Protein AF-A0A6C0LUR2-F1 (afdb_monomer_lite)

pLDDT: mean 85.36, std 12.93, range [48.59, 98.31]

Sequence (122 aa):
MGPLLYMSELNTFMMSLFLTISLNDVIHKYAHMTDHDRPKLATFMQKIYIFQSYNEHHLHHIYPHEMNYCPVSPYLNIMLEYVNFWRFFERIIEKYLGIYPRVKLDKYVEDVNYLAGIKFVE

Organism: NCBI:txid1070528

Structure (mmCIF, N/CA/C/O backbone):
data_AF-A0A6C0LUR2-F1
#
_entry.id   AF-A0A6C0LUR2-F1
#
loop_
_atom_site.group_PDB
_atom_site.id
_atom_site.type_symbol
_atom_site.label_atom_id
_atom_site.label_alt_id
_atom_site.label_comp_id
_atom_site.label_asym_id
_atom_site.label_entity_id
_atom_site.label_seq_id
_atom_site.pdbx_PDB_ins_code
_atom_site.Cartn_x
_atom_site.Cartn_y
_atom_site.Cartn_z
_atom_site.occupancy
_atom_site.B_iso_or_equiv
_atom_site.auth_seq_id
_atom_site.auth_comp_id
_atom_site.auth_asym_id
_atom_site.auth_atom_id
_atom_site.pdbx_PDB_model_num
ATOM 1 N N . MET A 1 1 ? 15.965 21.139 -12.689 1.00 48.59 1 MET A N 1
ATOM 2 C CA . MET A 1 1 ? 15.988 20.306 -11.463 1.00 48.59 1 MET A CA 1
ATOM 3 C C . MET A 1 1 ? 17.158 20.607 -10.524 1.00 48.59 1 MET A C 1
ATOM 5 O O . MET A 1 1 ? 16.910 20.706 -9.334 1.00 48.59 1 MET A O 1
ATOM 9 N N . GLY A 1 2 ? 18.396 20.789 -11.008 1.00 51.09 2 GLY A N 1
ATOM 10 C CA . GLY A 1 2 ? 19.575 21.034 -10.147 1.00 51.09 2 GLY A CA 1
ATOM 11 C C . GLY A 1 2 ? 19.514 22.245 -9.188 1.00 51.09 2 GLY A C 1
ATOM 12 O O . GLY A 1 2 ? 19.894 22.082 -8.034 1.00 51.09 2 GLY A O 1
ATOM 13 N N . PRO A 1 3 ? 18.990 23.425 -9.585 1.00 54.31 3 PRO A N 1
ATOM 14 C CA . PRO A 1 3 ? 18.984 24.605 -8.704 1.00 54.31 3 PRO A CA 1
ATOM 15 C C . PRO A 1 3 ? 17.945 24.560 -7.570 1.00 54.31 3 PRO A C 1
ATOM 17 O O . PRO A 1 3 ? 18.121 25.225 -6.557 1.00 54.31 3 PRO A O 1
ATOM 20 N N . LEU A 1 4 ? 16.873 23.772 -7.719 1.00 50.09 4 LEU A N 1
ATOM 21 C CA . LEU A 1 4 ? 15.798 23.675 -6.720 1.00 50.09 4 LEU A CA 1
ATOM 22 C C . LEU A 1 4 ? 16.185 22.778 -5.537 1.00 50.09 4 LEU A C 1
ATOM 24 O O . LEU A 1 4 ? 15.843 23.087 -4.402 1.00 50.09 4 LEU A O 1
ATOM 28 N N . LEU A 1 5 ? 16.943 21.704 -5.782 1.00 53.66 5 LEU A N 1
ATOM 29 C CA . LEU A 1 5 ? 17.385 20.790 -4.723 1.00 53.66 5 LEU A CA 1
ATOM 30 C C . LEU A 1 5 ? 18.423 21.446 -3.797 1.00 53.66 5 LEU A C 1
ATOM 32 O O . LEU A 1 5 ? 18.363 21.249 -2.587 1.00 53.66 5 LEU A O 1
ATOM 36 N N . TYR A 1 6 ? 19.310 22.289 -4.339 1.00 54.59 6 TYR A N 1
ATOM 37 C CA . TYR A 1 6 ? 20.345 22.990 -3.566 1.00 54.59 6 TYR A CA 1
ATOM 38 C C . TYR A 1 6 ? 19.778 23.985 -2.535 1.00 54.59 6 TYR A C 1
ATOM 40 O O . TYR A 1 6 ? 20.410 24.230 -1.514 1.00 54.59 6 TYR A O 1
ATOM 48 N N . MET A 1 7 ? 18.576 24.527 -2.767 1.00 58.19 7 MET A N 1
ATOM 49 C CA . MET A 1 7 ? 17.924 25.494 -1.868 1.00 58.19 7 MET A CA 1
ATOM 50 C C . MET A 1 7 ? 16.876 24.879 -0.930 1.00 58.19 7 MET A C 1
ATOM 52 O O . MET A 1 7 ? 16.264 25.596 -0.149 1.00 58.19 7 MET A O 1
ATOM 56 N N . SER A 1 8 ? 16.631 23.571 -1.023 1.00 62.62 8 SER A N 1
ATOM 57 C CA . SER A 1 8 ? 15.438 22.946 -0.432 1.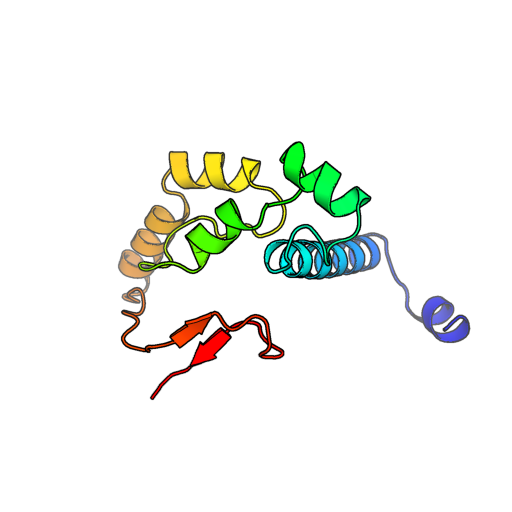00 62.62 8 SER A CA 1
ATOM 58 C C . SER A 1 8 ? 15.602 22.386 0.984 1.00 62.62 8 SER A C 1
ATOM 60 O O . SER A 1 8 ? 14.635 21.844 1.506 1.00 62.62 8 SER A O 1
ATOM 62 N N . GLU A 1 9 ? 16.793 22.470 1.595 1.00 70.31 9 GLU A N 1
ATOM 63 C CA . GLU A 1 9 ? 17.092 21.844 2.901 1.00 70.31 9 GLU A CA 1
ATOM 64 C C . GLU A 1 9 ? 16.543 20.402 3.021 1.00 70.31 9 GLU A C 1
ATOM 66 O O . GLU A 1 9 ? 16.083 19.984 4.084 1.00 70.31 9 GLU A O 1
ATOM 71 N N . LEU A 1 10 ? 16.548 19.636 1.916 1.00 75.94 10 LEU A N 1
ATOM 72 C CA . LEU A 1 10 ? 16.031 18.266 1.862 1.00 75.94 10 LEU A CA 1
ATOM 73 C C . LEU A 1 10 ? 16.843 17.370 2.798 1.00 75.94 10 LEU A C 1
ATOM 75 O O . LEU A 1 10 ? 17.866 16.792 2.432 1.00 75.94 10 LEU A O 1
ATOM 79 N N . ASN A 1 11 ? 16.380 17.278 4.037 1.00 83.00 11 ASN A N 1
ATOM 80 C CA . ASN A 1 11 ? 16.981 16.440 5.051 1.00 83.00 11 ASN A CA 1
ATOM 81 C C . ASN A 1 11 ? 16.660 14.960 4.786 1.00 83.00 11 ASN A C 1
ATOM 83 O O . ASN A 1 11 ? 15.784 14.605 3.991 1.00 83.00 11 ASN A O 1
ATOM 87 N N . THR A 1 12 ? 17.371 14.079 5.487 1.00 86.94 12 THR A N 1
ATOM 88 C CA . THR A 1 12 ? 17.243 12.625 5.332 1.00 86.94 12 THR A CA 1
ATOM 89 C C . THR A 1 12 ? 15.807 12.133 5.510 1.00 86.94 12 THR A C 1
ATOM 91 O O . THR A 1 12 ? 15.392 11.222 4.797 1.00 86.94 12 THR A O 1
ATOM 94 N N . PHE A 1 13 ? 15.039 12.741 6.420 1.00 88.25 13 PHE A N 1
ATOM 95 C CA . PHE A 1 13 ? 13.635 12.393 6.638 1.00 88.25 13 PHE A CA 1
ATOM 96 C C . PHE A 1 13 ? 12.766 12.749 5.426 1.00 88.25 13 PHE A C 1
ATOM 98 O O . PHE A 1 13 ? 11.985 11.924 4.963 1.00 88.25 13 PHE A O 1
ATOM 105 N N . MET A 1 14 ? 12.927 13.949 4.867 1.00 88.38 14 MET A N 1
ATOM 106 C CA . MET A 1 14 ? 12.160 14.385 3.698 1.00 88.38 14 MET A CA 1
ATOM 107 C C . MET A 1 14 ? 12.464 13.502 2.478 1.00 88.38 14 MET A C 1
ATOM 109 O O . MET A 1 14 ? 11.558 13.100 1.746 1.00 88.38 14 MET A O 1
ATOM 113 N N . MET A 1 15 ? 13.741 13.151 2.296 1.00 88.75 15 MET A N 1
ATOM 114 C CA . MET A 1 15 ? 14.184 12.260 1.225 1.00 88.75 15 MET A CA 1
ATOM 115 C C . MET A 1 15 ? 13.641 10.840 1.395 1.00 88.75 15 MET A C 1
ATOM 117 O O . MET A 1 15 ? 13.146 10.261 0.428 1.00 88.75 15 MET A O 1
ATOM 121 N N . SER A 1 16 ? 13.696 10.274 2.606 1.00 90.69 16 SER A N 1
ATOM 122 C CA . SER A 1 16 ? 13.170 8.928 2.854 1.00 90.69 16 SER A CA 1
ATOM 123 C C . SER A 1 16 ? 11.651 8.873 2.698 1.00 90.69 16 SER A C 1
ATOM 125 O O . SER A 1 16 ? 11.139 7.920 2.110 1.00 90.69 16 SER A O 1
ATOM 127 N N . LEU A 1 17 ? 10.935 9.911 3.138 1.00 90.69 17 LEU A N 1
ATOM 128 C CA . LEU A 1 17 ? 9.491 10.032 2.959 1.00 90.69 17 LEU A CA 1
ATOM 129 C C . LEU A 1 17 ? 9.120 10.071 1.473 1.00 90.69 17 LEU A C 1
ATOM 131 O O . LEU A 1 17 ? 8.296 9.273 1.029 1.00 90.69 17 LEU A O 1
ATOM 135 N N . PHE A 1 18 ? 9.763 10.947 0.693 1.00 91.56 18 PHE A N 1
ATOM 136 C CA . PHE A 1 18 ? 9.494 11.070 -0.740 1.00 91.56 18 PHE A CA 1
ATOM 137 C C . PHE A 1 18 ? 9.765 9.761 -1.488 1.00 91.56 18 PHE A C 1
ATOM 139 O O . PHE A 1 18 ? 8.948 9.330 -2.304 1.00 91.56 18 PHE A O 1
ATOM 146 N N . LEU A 1 19 ? 10.887 9.100 -1.184 1.00 91.12 19 LEU A N 1
ATOM 147 C CA . LEU A 1 19 ? 11.230 7.809 -1.776 1.00 91.12 19 LEU A CA 1
ATOM 148 C C . LEU A 1 19 ? 10.202 6.735 -1.416 1.00 91.12 19 LEU A C 1
ATOM 150 O O . LEU A 1 19 ? 9.779 5.993 -2.296 1.00 91.12 19 LEU A O 1
ATOM 154 N N . THR A 1 20 ? 9.772 6.673 -0.155 1.00 91.06 20 THR A N 1
ATOM 155 C CA . THR A 1 20 ? 8.821 5.655 0.313 1.00 91.06 20 THR A CA 1
ATOM 156 C C . THR A 1 20 ? 7.444 5.839 -0.322 1.00 91.06 20 THR A C 1
ATOM 158 O O . THR A 1 20 ? 6.868 4.865 -0.797 1.00 91.06 20 THR A O 1
ATOM 161 N N . ILE A 1 21 ? 6.938 7.075 -0.399 1.00 93.19 21 ILE A N 1
ATOM 162 C CA . ILE A 1 21 ? 5.662 7.381 -1.069 1.00 93.19 21 ILE A CA 1
ATOM 163 C C . ILE A 1 21 ? 5.756 7.066 -2.568 1.00 93.19 21 ILE A C 1
ATOM 165 O O . ILE A 1 21 ? 4.895 6.388 -3.117 1.00 93.19 21 ILE A O 1
ATOM 169 N N . SER A 1 22 ? 6.842 7.480 -3.225 1.00 93.62 22 SER A N 1
ATOM 170 C CA . SER A 1 22 ? 7.031 7.199 -4.655 1.00 93.62 22 SER A CA 1
ATOM 171 C C . SER A 1 22 ? 7.105 5.694 -4.936 1.00 93.62 22 SER A C 1
ATOM 173 O O . SER A 1 22 ? 6.547 5.210 -5.918 1.00 93.62 22 SER A O 1
ATOM 175 N N . LEU A 1 23 ? 7.782 4.934 -4.069 1.00 93.31 23 LEU A N 1
ATOM 176 C CA . LEU A 1 23 ? 7.848 3.474 -4.150 1.00 93.31 23 LEU A CA 1
ATOM 177 C C . LEU A 1 23 ? 6.473 2.836 -3.951 1.00 93.31 23 LEU A C 1
ATOM 179 O O . LEU A 1 23 ? 6.115 1.947 -4.720 1.00 93.31 23 LEU A O 1
ATOM 183 N N . ASN A 1 24 ? 5.707 3.303 -2.962 1.00 94.00 24 ASN A N 1
ATOM 184 C CA . ASN A 1 24 ? 4.340 2.857 -2.716 1.00 94.00 24 ASN A CA 1
ATOM 185 C C . ASN A 1 24 ? 3.484 2.959 -3.982 1.00 94.00 24 ASN A C 1
ATOM 187 O O . ASN A 1 24 ? 2.896 1.966 -4.402 1.00 94.00 24 ASN A O 1
ATOM 191 N N . ASP A 1 25 ? 3.486 4.124 -4.628 1.00 93.38 25 ASP A N 1
ATOM 192 C CA . ASP A 1 25 ? 2.646 4.382 -5.799 1.00 93.38 25 ASP A CA 1
ATOM 193 C C . ASP A 1 25 ? 3.045 3.512 -6.996 1.00 93.38 25 ASP A C 1
ATOM 195 O O . ASP A 1 25 ? 2.196 2.980 -7.715 1.00 93.38 25 ASP A O 1
ATOM 199 N N . VAL A 1 26 ? 4.351 3.319 -7.203 1.00 94.31 26 VAL A N 1
ATOM 200 C CA . VAL A 1 26 ? 4.867 2.475 -8.288 1.00 94.31 26 VAL A CA 1
ATOM 201 C C . VAL A 1 26 ? 4.511 1.004 -8.063 1.00 94.31 26 VAL A C 1
ATOM 203 O O . VAL A 1 26 ? 4.069 0.333 -8.997 1.00 94.31 26 VAL A O 1
ATOM 206 N N . ILE A 1 27 ? 4.675 0.498 -6.839 1.00 95.12 27 ILE A N 1
ATOM 207 C CA . ILE A 1 27 ? 4.358 -0.895 -6.500 1.00 95.12 27 ILE A CA 1
ATOM 208 C C . ILE A 1 27 ? 2.850 -1.135 -6.593 1.00 95.12 27 ILE A C 1
ATOM 210 O O . ILE A 1 27 ? 2.423 -2.113 -7.207 1.00 95.12 27 ILE A O 1
ATOM 214 N N . HIS A 1 28 ? 2.042 -0.208 -6.077 1.00 94.38 28 HIS A N 1
ATOM 215 C CA . HIS A 1 28 ? 0.585 -0.269 -6.162 1.00 94.38 28 HIS A CA 1
ATOM 216 C C . HIS A 1 28 ? 0.095 -0.270 -7.613 1.00 94.38 28 HIS A C 1
ATOM 218 O O . HIS A 1 28 ? -0.746 -1.089 -7.982 1.00 94.38 28 HIS A O 1
ATOM 224 N N . LYS A 1 29 ? 0.683 0.568 -8.479 1.00 93.75 29 LYS A N 1
ATOM 225 C CA . LYS A 1 29 ? 0.418 0.527 -9.923 1.00 93.75 29 LYS A CA 1
ATOM 226 C C . LYS A 1 29 ? 0.732 -0.849 -10.510 1.00 93.75 29 LYS A C 1
ATOM 228 O O . LYS A 1 29 ? -0.071 -1.391 -11.259 1.00 93.75 29 LYS A O 1
ATOM 233 N N . TYR A 1 30 ? 1.886 -1.426 -10.183 1.00 94.69 30 TYR A N 1
ATOM 234 C CA . TYR A 1 30 ? 2.279 -2.750 -10.671 1.00 94.69 30 TYR A CA 1
ATOM 235 C C . TYR A 1 30 ? 1.366 -3.879 -10.185 1.00 94.69 30 TYR A C 1
ATOM 237 O O . TYR A 1 30 ? 1.211 -4.874 -10.899 1.00 94.69 30 TYR A O 1
ATOM 245 N N . ALA A 1 31 ? 0.748 -3.730 -9.014 1.00 92.94 31 ALA A N 1
ATOM 246 C CA . ALA A 1 31 ? -0.253 -4.662 -8.513 1.00 92.94 31 ALA A CA 1
ATOM 247 C C . ALA A 1 31 ? -1.552 -4.632 -9.335 1.00 92.94 31 ALA A C 1
ATOM 249 O O . ALA A 1 31 ? -2.261 -5.622 -9.359 1.00 92.94 31 ALA A O 1
ATOM 250 N N . HIS A 1 32 ? -1.840 -3.561 -10.077 1.00 92.44 32 HIS A N 1
ATOM 251 C CA . HIS A 1 32 ? -2.991 -3.491 -10.991 1.00 92.44 32 HIS A CA 1
ATOM 252 C C . HIS A 1 32 ? -2.684 -3.934 -12.429 1.00 92.44 32 HIS A C 1
ATOM 254 O O . HIS A 1 32 ? -3.589 -4.068 -13.247 1.00 92.44 32 HIS A O 1
ATOM 260 N N . MET A 1 33 ? -1.410 -4.140 -12.769 1.00 90.62 33 MET A N 1
ATOM 261 C CA . MET A 1 33 ? -0.988 -4.473 -14.132 1.00 90.62 33 MET A CA 1
ATOM 262 C C . MET A 1 33 ? -0.945 -5.984 -14.372 1.00 90.62 33 MET A C 1
ATOM 264 O O . MET A 1 33 ? -0.608 -6.765 -13.479 1.00 90.62 33 MET A O 1
ATOM 268 N N . THR A 1 34 ? -1.193 -6.387 -15.619 1.00 88.31 34 THR A N 1
ATOM 269 C CA . THR A 1 34 ? -0.970 -7.768 -16.061 1.00 88.31 34 THR A CA 1
ATOM 270 C C . THR A 1 34 ? 0.529 -8.098 -16.090 1.00 88.31 34 THR A C 1
ATOM 272 O O . THR A 1 34 ? 1.383 -7.216 -16.226 1.00 88.31 34 THR A O 1
ATOM 275 N N . ASP A 1 35 ? 0.868 -9.386 -15.999 1.00 86.88 35 ASP A N 1
ATOM 276 C CA . ASP A 1 35 ? 2.257 -9.866 -16.041 1.00 86.88 35 ASP A CA 1
ATOM 277 C C . ASP A 1 35 ? 3.017 -9.444 -17.308 1.00 86.88 35 ASP A C 1
ATOM 279 O O . ASP A 1 35 ? 4.238 -9.280 -17.255 1.00 86.88 35 ASP A O 1
ATOM 283 N N . HIS A 1 36 ? 2.307 -9.279 -18.429 1.00 89.38 36 HIS A N 1
ATOM 284 C CA . HIS A 1 36 ? 2.883 -8.888 -19.715 1.00 89.38 36 HIS A CA 1
ATOM 285 C C . HIS A 1 36 ? 3.257 -7.399 -19.757 1.00 89.38 36 HIS A C 1
ATOM 287 O O . HIS A 1 36 ? 4.295 -7.041 -20.313 1.00 89.38 36 HIS A O 1
ATOM 293 N N . ASP A 1 37 ? 2.444 -6.541 -19.139 1.00 90.19 37 ASP A N 1
ATOM 294 C CA . ASP A 1 37 ? 2.622 -5.085 -19.194 1.00 90.19 37 ASP A CA 1
ATOM 295 C C . ASP A 1 37 ? 3.551 -4.565 -18.085 1.00 90.19 37 ASP A C 1
ATOM 297 O O . ASP A 1 37 ? 4.076 -3.449 -18.154 1.00 90.19 37 ASP A O 1
ATOM 301 N N . ARG A 1 38 ? 3.772 -5.368 -17.038 1.00 94.38 38 ARG A N 1
ATOM 302 C CA . ARG A 1 38 ? 4.614 -5.021 -15.890 1.00 94.38 38 ARG A CA 1
ATOM 303 C C . ARG A 1 38 ? 6.108 -5.282 -16.166 1.00 94.38 38 ARG A C 1
ATOM 305 O O . ARG A 1 38 ? 6.467 -6.316 -16.732 1.00 94.38 38 ARG A O 1
ATOM 312 N N . PRO A 1 39 ? 7.032 -4.414 -15.698 1.00 96.00 39 PRO A N 1
ATOM 313 C CA . PRO A 1 39 ? 8.469 -4.660 -15.821 1.00 96.00 39 PRO A CA 1
ATOM 314 C C . PRO A 1 39 ? 8.901 -6.009 -15.231 1.00 96.00 39 PRO A C 1
ATOM 316 O O . PRO A 1 39 ? 8.491 -6.377 -14.131 1.00 96.00 39 PRO A O 1
ATOM 319 N N . LYS A 1 40 ? 9.813 -6.717 -15.915 1.00 95.81 40 LYS A N 1
ATOM 320 C CA . LYS A 1 40 ? 10.270 -8.066 -15.517 1.00 95.81 40 LYS A CA 1
ATOM 321 C C . LYS A 1 40 ? 10.792 -8.137 -14.081 1.00 95.81 40 LYS A C 1
ATOM 323 O O . LYS A 1 40 ? 10.517 -9.111 -13.386 1.00 95.81 40 LYS A O 1
ATOM 328 N N . LEU A 1 41 ? 11.516 -7.106 -13.635 1.00 95.88 41 LEU A N 1
ATOM 329 C CA . LEU A 1 41 ? 12.009 -7.025 -12.260 1.00 95.88 41 LEU A CA 1
ATOM 330 C C . LEU A 1 41 ? 10.853 -6.942 -11.258 1.00 95.88 41 LEU A C 1
ATOM 332 O O . LEU A 1 41 ? 10.864 -7.660 -10.268 1.00 95.88 41 LEU A O 1
ATOM 336 N N . ALA A 1 42 ? 9.836 -6.124 -11.533 1.00 95.25 42 ALA A N 1
ATOM 337 C CA . ALA A 1 42 ? 8.660 -6.024 -10.676 1.00 95.25 42 ALA A CA 1
ATOM 338 C C . ALA A 1 42 ? 7.868 -7.341 -10.653 1.00 95.25 42 ALA A C 1
ATOM 340 O O . ALA A 1 42 ? 7.490 -7.802 -9.582 1.00 95.25 42 ALA A O 1
ATOM 341 N N . THR A 1 43 ? 7.706 -8.007 -11.802 1.00 95.62 43 THR A N 1
ATOM 342 C CA . THR A 1 43 ? 7.097 -9.347 -11.869 1.00 95.62 43 THR A CA 1
ATOM 343 C C . THR A 1 43 ? 7.888 -10.377 -11.062 1.00 95.62 43 THR A C 1
ATOM 345 O O . THR A 1 43 ? 7.294 -11.192 -10.364 1.00 95.62 43 THR A O 1
ATOM 348 N N . PHE A 1 44 ? 9.221 -10.341 -11.106 1.00 96.12 44 PHE A N 1
ATOM 349 C CA . PHE A 1 44 ? 10.050 -11.199 -10.260 1.00 96.12 44 PHE A CA 1
ATOM 350 C C . PHE A 1 44 ? 9.859 -10.891 -8.768 1.00 96.12 44 PHE A C 1
ATOM 352 O O . PHE A 1 44 ? 9.637 -11.813 -7.990 1.00 96.12 44 PHE A O 1
ATOM 359 N N . MET A 1 45 ? 9.869 -9.611 -8.380 1.00 96.19 45 MET A N 1
ATOM 360 C CA . MET A 1 45 ? 9.673 -9.184 -6.988 1.00 96.19 45 MET A CA 1
ATOM 361 C C . MET A 1 45 ? 8.303 -9.581 -6.428 1.00 96.19 45 MET A C 1
ATOM 363 O O . MET A 1 45 ? 8.212 -9.942 -5.256 1.00 96.19 45 MET A O 1
ATOM 367 N N . GLN A 1 46 ? 7.254 -9.566 -7.255 1.00 95.25 46 GLN A N 1
ATOM 368 C CA . GLN A 1 46 ? 5.939 -10.076 -6.862 1.00 95.2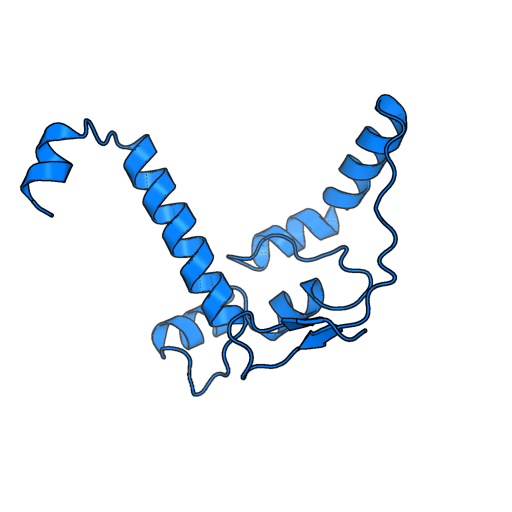5 46 GLN A CA 1
ATOM 369 C C . GLN A 1 46 ? 5.928 -11.601 -6.695 1.00 95.25 46 GLN A C 1
ATOM 371 O O . GLN A 1 46 ? 5.342 -12.105 -5.746 1.00 95.25 46 GLN A O 1
ATOM 376 N N . LYS A 1 47 ? 6.635 -12.352 -7.552 1.00 93.50 47 LYS A N 1
ATOM 377 C CA . LYS A 1 47 ? 6.731 -13.823 -7.441 1.00 93.50 47 LYS A CA 1
ATOM 378 C C . LYS A 1 47 ? 7.426 -14.304 -6.166 1.00 93.50 47 LYS A C 1
ATOM 380 O O . LYS A 1 47 ? 7.183 -15.427 -5.738 1.00 93.50 47 LYS A O 1
ATOM 385 N N . ILE A 1 48 ? 8.293 -13.477 -5.582 1.00 94.50 48 ILE A N 1
ATOM 386 C CA . ILE A 1 48 ? 8.967 -13.759 -4.305 1.00 94.50 48 ILE A CA 1
ATOM 387 C C . ILE A 1 48 ? 8.326 -13.024 -3.117 1.00 94.50 48 ILE A C 1
ATOM 389 O O . ILE A 1 48 ? 8.919 -12.975 -2.040 1.00 94.50 48 ILE A O 1
ATOM 393 N N . TYR A 1 49 ? 7.130 -12.456 -3.305 1.00 92.00 49 TYR A N 1
ATOM 394 C CA . TYR A 1 49 ? 6.338 -11.788 -2.267 1.00 92.00 49 TYR A CA 1
ATOM 395 C C . TYR A 1 49 ? 7.016 -10.569 -1.617 1.00 92.00 49 TYR A C 1
ATOM 397 O O . TYR A 1 49 ? 6.629 -10.136 -0.534 1.00 92.00 49 TYR A O 1
ATOM 405 N N . ILE A 1 50 ? 8.028 -9.978 -2.263 1.00 94.12 50 ILE A N 1
ATOM 406 C CA . ILE A 1 50 ? 8.589 -8.696 -1.812 1.00 94.12 50 ILE A CA 1
ATOM 407 C C . ILE A 1 50 ? 7.613 -7.573 -2.154 1.00 94.12 50 ILE A C 1
ATOM 409 O O . ILE A 1 50 ? 7.305 -6.749 -1.295 1.00 94.12 50 ILE A O 1
ATOM 413 N N . PHE A 1 51 ? 7.106 -7.572 -3.388 1.00 95.19 51 PHE A N 1
ATOM 414 C CA . PHE A 1 51 ? 6.022 -6.692 -3.814 1.00 95.19 51 PHE A CA 1
ATOM 415 C C . PHE A 1 51 ? 4.690 -7.428 -3.751 1.00 95.19 51 PHE A C 1
ATOM 417 O O . PHE A 1 51 ? 4.632 -8.622 -4.035 1.00 95.19 51 PHE A O 1
ATOM 424 N N . GLN A 1 52 ? 3.619 -6.713 -3.424 1.00 94.06 52 GLN A N 1
ATOM 425 C CA . GLN A 1 52 ? 2.270 -7.260 -3.507 1.00 94.06 52 GLN A CA 1
ATOM 426 C C . GLN A 1 52 ? 1.901 -7.561 -4.961 1.00 94.06 52 GLN A C 1
ATOM 428 O O . GLN A 1 52 ? 2.110 -6.737 -5.856 1.00 94.06 52 GLN A O 1
ATOM 433 N N . SER A 1 53 ? 1.391 -8.766 -5.193 1.00 91.94 53 SER A N 1
ATOM 434 C CA . SER A 1 53 ? 0.898 -9.240 -6.481 1.00 91.94 53 SER A CA 1
ATOM 435 C C . SER A 1 53 ? -0.512 -8.736 -6.774 1.00 91.94 53 SER A C 1
ATOM 437 O O . SER A 1 53 ? -1.225 -8.247 -5.895 1.00 91.94 53 SER A O 1
ATOM 439 N N . TYR A 1 54 ? -0.934 -8.917 -8.026 1.00 90.88 54 TYR A N 1
ATOM 440 C CA . TYR A 1 54 ? -2.303 -8.632 -8.449 1.00 90.88 54 TYR A CA 1
ATOM 441 C C . TYR A 1 54 ? -3.347 -9.373 -7.616 1.00 90.88 54 TYR A C 1
ATOM 443 O O . TYR A 1 54 ? -4.290 -8.754 -7.143 1.00 90.88 54 TYR A O 1
ATOM 451 N N . ASN A 1 55 ? -3.157 -10.670 -7.363 1.00 89.25 55 ASN A N 1
ATOM 452 C CA . ASN A 1 55 ? -4.144 -11.465 -6.631 1.00 89.25 55 ASN A CA 1
ATOM 453 C C . ASN A 1 55 ? -4.327 -10.959 -5.195 1.00 89.25 55 ASN A C 1
ATOM 455 O O . ASN A 1 55 ? -5.451 -10.799 -4.731 1.00 89.25 55 ASN A O 1
ATOM 459 N N . GLU A 1 56 ? -3.228 -10.672 -4.495 1.00 91.06 56 GLU A N 1
ATOM 460 C CA . GLU A 1 56 ? -3.280 -10.173 -3.115 1.00 91.06 56 GLU A CA 1
ATOM 461 C C . GLU A 1 56 ? -3.891 -8.777 -3.033 1.00 91.06 56 GLU A C 1
ATOM 463 O O . GLU A 1 56 ? -4.571 -8.452 -2.064 1.00 91.06 56 GLU A O 1
ATOM 468 N N . HIS A 1 57 ? -3.630 -7.935 -4.031 1.00 93.12 57 HIS A N 1
ATOM 469 C CA . HIS A 1 57 ? -4.204 -6.597 -4.116 1.00 93.12 57 HIS A CA 1
ATOM 470 C C . HIS A 1 57 ? -5.677 -6.616 -4.517 1.00 93.12 57 HIS A C 1
ATOM 472 O O . HIS A 1 57 ? -6.478 -5.862 -3.977 1.00 93.12 57 HIS A O 1
ATOM 478 N N . HIS A 1 58 ? -6.077 -7.529 -5.396 1.00 90.19 58 HIS A N 1
ATOM 479 C CA . HIS A 1 58 ? -7.472 -7.713 -5.771 1.00 90.19 58 HIS A CA 1
ATOM 480 C C . HIS A 1 58 ? -8.335 -8.118 -4.566 1.00 90.19 58 HIS A C 1
ATOM 482 O O . HIS A 1 58 ? -9.458 -7.644 -4.435 1.00 90.19 58 HIS A O 1
ATOM 488 N N . LEU A 1 59 ? -7.791 -8.883 -3.609 1.00 88.94 59 LEU A N 1
ATOM 489 C CA . LEU A 1 59 ? -8.479 -9.183 -2.343 1.00 88.94 59 LEU A CA 1
ATOM 490 C C . LEU A 1 59 ? -8.844 -7.925 -1.529 1.00 88.94 59 LEU A C 1
ATOM 492 O O . LEU A 1 59 ? -9.812 -7.944 -0.776 1.00 88.94 59 LEU A O 1
ATOM 496 N N . HIS A 1 60 ? -8.094 -6.831 -1.674 1.00 90.56 60 HIS A N 1
ATOM 497 C CA . HIS A 1 60 ? -8.455 -5.549 -1.070 1.00 90.56 60 HIS A CA 1
ATOM 498 C C . HIS A 1 60 ? -9.616 -4.861 -1.815 1.00 90.56 60 HIS A C 1
ATOM 500 O O . HIS A 1 60 ? -10.398 -4.138 -1.200 1.00 90.56 60 HIS A O 1
ATOM 506 N N . HIS A 1 61 ? -9.758 -5.096 -3.125 1.00 88.44 61 HIS A N 1
ATOM 507 C CA . HIS A 1 61 ? -10.809 -4.519 -3.977 1.00 88.44 61 HIS A CA 1
ATOM 508 C C . HIS A 1 61 ? -12.093 -5.339 -4.039 1.00 88.44 61 HIS A C 1
ATOM 510 O O . HIS A 1 61 ? -13.085 -4.860 -4.583 1.00 88.44 61 HIS A O 1
ATOM 516 N N . ILE A 1 62 ? -12.142 -6.541 -3.479 1.00 83.69 62 ILE A N 1
ATOM 517 C CA . ILE A 1 62 ? -13.396 -7.293 -3.387 1.00 83.69 62 ILE A CA 1
ATOM 518 C C . ILE A 1 62 ? -14.187 -6.893 -2.144 1.00 83.69 62 ILE A C 1
ATOM 520 O O . ILE A 1 62 ? -13.626 -6.576 -1.095 1.00 83.69 62 ILE A O 1
ATOM 524 N N . TYR A 1 63 ? -15.516 -6.939 -2.255 1.00 80.88 63 TYR A N 1
ATOM 525 C CA . TYR A 1 63 ? -16.391 -6.832 -1.089 1.00 80.88 63 TYR A CA 1
ATOM 526 C C . TYR A 1 63 ? -15.993 -7.899 -0.050 1.00 80.88 63 TYR A C 1
ATOM 528 O O . TYR A 1 63 ? -15.791 -9.052 -0.444 1.00 80.88 63 TYR A O 1
ATOM 536 N N . PRO A 1 64 ? -15.902 -7.565 1.251 1.00 84.50 64 PRO A N 1
ATOM 537 C CA . PRO A 1 64 ? -16.355 -6.328 1.908 1.00 84.50 64 PRO A CA 1
ATOM 538 C C . PRO A 1 64 ? -15.300 -5.210 2.072 1.00 84.50 64 PRO A C 1
ATOM 540 O O . PRO A 1 64 ? -15.535 -4.276 2.834 1.00 84.50 64 PRO A O 1
ATOM 543 N N . HIS A 1 65 ? -14.167 -5.258 1.357 1.00 86.31 65 HIS A N 1
ATOM 544 C CA . HIS A 1 65 ? -13.090 -4.242 1.391 1.00 86.31 65 HIS A CA 1
ATOM 545 C C . HIS A 1 65 ? -12.416 -4.070 2.755 1.00 86.31 65 HIS A C 1
ATOM 547 O O . HIS A 1 65 ? -11.979 -2.973 3.114 1.00 86.31 65 HIS A O 1
ATOM 553 N N . GLU A 1 66 ? -12.348 -5.147 3.532 1.00 87.88 66 GLU A N 1
ATOM 554 C CA . GLU A 1 66 ? -11.944 -5.078 4.938 1.00 87.88 66 GLU A CA 1
ATOM 555 C C . GLU A 1 66 ? -10.560 -5.661 5.248 1.00 87.88 66 GLU A C 1
ATOM 557 O O . GLU A 1 66 ? -10.201 -5.783 6.419 1.00 87.88 66 GLU A O 1
ATOM 562 N N . MET A 1 67 ? -9.789 -6.008 4.212 1.00 89.88 67 MET A N 1
ATOM 563 C CA . MET A 1 67 ? -8.510 -6.708 4.340 1.00 89.88 67 MET A CA 1
ATOM 564 C C . MET A 1 67 ? -7.431 -6.180 3.385 1.00 89.88 67 MET A C 1
ATOM 566 O O . MET A 1 67 ? -7.718 -5.455 2.428 1.00 89.88 67 MET A O 1
ATOM 570 N N . ASN A 1 68 ? -6.185 -6.596 3.634 1.00 91.88 68 ASN A N 1
ATOM 571 C CA . ASN A 1 68 ? -5.019 -6.370 2.771 1.00 91.88 68 ASN A CA 1
ATOM 572 C C . ASN A 1 68 ? -4.735 -4.889 2.468 1.00 91.88 68 ASN A C 1
ATOM 574 O O . ASN A 1 68 ? -4.427 -4.509 1.339 1.00 91.88 68 ASN A O 1
ATOM 578 N N . TYR A 1 69 ? -4.821 -4.045 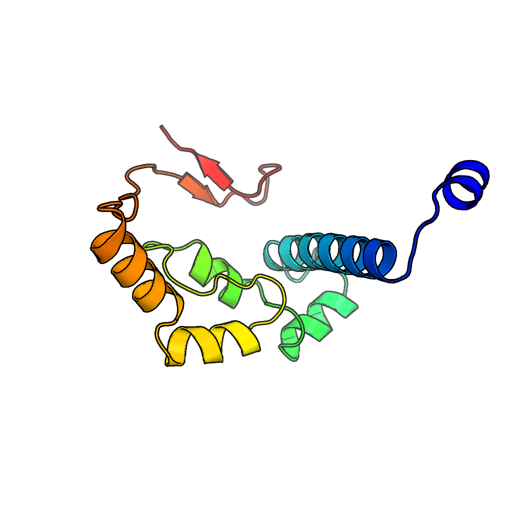3.495 1.00 91.94 69 TYR A N 1
ATOM 579 C CA . TYR A 1 69 ? -4.676 -2.593 3.366 1.00 91.94 69 TYR A CA 1
ATOM 580 C C . TYR A 1 69 ? -3.265 -2.099 3.023 1.00 91.94 69 TYR A C 1
ATOM 582 O O . TYR A 1 69 ? -3.122 -0.959 2.587 1.00 91.94 69 TYR A O 1
ATOM 590 N N . CYS A 1 70 ? -2.212 -2.887 3.250 1.00 92.88 70 CYS A N 1
ATOM 591 C CA . CYS A 1 70 ? -0.839 -2.474 2.964 1.00 92.88 70 CYS A CA 1
ATOM 592 C C . CYS A 1 70 ? -0.480 -2.806 1.504 1.00 92.88 70 CYS A C 1
ATOM 594 O O . CYS A 1 70 ? -0.296 -3.986 1.223 1.00 92.88 70 CYS A O 1
ATOM 596 N N . PRO A 1 71 ? -0.304 -1.813 0.606 1.00 91.50 71 PRO A N 1
ATOM 597 C CA . PRO A 1 71 ? -0.198 -2.026 -0.846 1.00 91.50 71 PRO A CA 1
ATOM 598 C C . PRO A 1 71 ? 1.205 -2.454 -1.331 1.00 91.50 71 PRO A C 1
ATOM 600 O O . PRO A 1 71 ? 1.417 -2.715 -2.515 1.00 91.50 71 PRO A O 1
ATOM 603 N N . VAL A 1 72 ? 2.207 -2.434 -0.442 1.00 93.31 72 VAL A N 1
ATOM 604 C CA . VAL A 1 72 ? 3.620 -2.609 -0.815 1.00 93.31 72 VAL A CA 1
ATOM 605 C C . VAL A 1 72 ? 4.053 -4.068 -0.755 1.00 93.31 72 VAL A C 1
ATOM 607 O O . VAL A 1 72 ? 4.639 -4.566 -1.711 1.00 93.31 72 VAL A O 1
ATOM 610 N N . SER A 1 73 ? 3.793 -4.755 0.357 1.00 91.19 73 SER A N 1
ATOM 611 C CA . SER A 1 73 ? 4.252 -6.126 0.592 1.00 91.19 73 SER A CA 1
ATOM 612 C C . SER A 1 73 ? 3.172 -6.940 1.309 1.00 91.19 73 SER A C 1
ATOM 614 O O . SER A 1 73 ? 2.594 -6.447 2.284 1.00 91.19 73 SER A O 1
ATOM 616 N N . PRO A 1 74 ? 2.926 -8.196 0.895 1.00 91.62 74 PRO A N 1
ATOM 617 C CA . PRO A 1 74 ? 1.895 -9.040 1.490 1.00 91.62 74 PRO A CA 1
ATOM 618 C C . PRO A 1 74 ? 2.232 -9.490 2.920 1.00 91.62 74 PRO A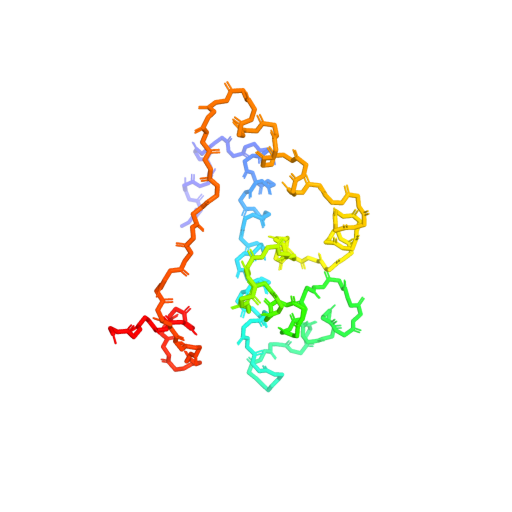 C 1
ATOM 620 O O . PRO A 1 74 ? 1.321 -9.756 3.701 1.00 91.62 74 PRO A O 1
ATOM 623 N N . TYR A 1 75 ? 3.513 -9.539 3.309 1.00 91.69 75 TYR A N 1
ATOM 624 C CA . TYR A 1 75 ? 3.919 -10.040 4.630 1.00 91.69 75 TYR A CA 1
ATOM 625 C C . TYR A 1 75 ? 3.317 -9.244 5.789 1.00 91.69 75 TYR A C 1
ATOM 627 O O . TYR A 1 75 ? 2.883 -9.827 6.782 1.00 91.69 75 TYR A O 1
ATOM 635 N N . LEU A 1 76 ? 3.270 -7.914 5.665 1.00 91.38 76 LEU A N 1
ATOM 636 C CA . LEU A 1 76 ? 2.698 -7.074 6.711 1.00 91.38 76 LEU A CA 1
ATOM 637 C C . LEU A 1 76 ? 1.187 -7.291 6.824 1.00 91.38 76 LEU A C 1
ATOM 639 O O . LEU A 1 76 ? 0.678 -7.372 7.939 1.00 91.38 76 LEU A O 1
ATOM 643 N N . ASN A 1 77 ? 0.492 -7.467 5.695 1.00 93.94 77 ASN A N 1
ATOM 644 C CA . ASN A 1 77 ? -0.932 -7.794 5.708 1.00 93.94 77 ASN A CA 1
ATOM 645 C C . ASN A 1 77 ? -1.185 -9.091 6.479 1.00 93.94 77 ASN A C 1
ATOM 647 O O . ASN A 1 77 ? -1.992 -9.074 7.397 1.00 93.94 77 ASN A O 1
ATOM 651 N N . ILE A 1 78 ? -0.435 -10.169 6.216 1.00 92.00 78 ILE A N 1
ATOM 652 C CA . ILE A 1 78 ? -0.596 -11.445 6.944 1.00 92.00 78 ILE A CA 1
ATOM 653 C C . ILE A 1 78 ? -0.536 -11.231 8.463 1.00 92.00 78 ILE A C 1
ATOM 655 O O . ILE A 1 78 ? -1.388 -11.730 9.197 1.00 92.00 78 ILE A O 1
ATOM 659 N N . MET A 1 79 ? 0.443 -10.457 8.938 1.00 93.44 79 MET A N 1
ATOM 660 C CA . MET A 1 79 ? 0.608 -10.185 10.368 1.00 93.44 79 MET A CA 1
ATOM 661 C C . MET A 1 79 ? -0.544 -9.345 10.938 1.00 93.44 79 MET A C 1
ATOM 663 O O . MET A 1 79 ? -1.023 -9.630 12.036 1.00 93.44 79 MET A O 1
ATOM 667 N N . LEU A 1 80 ? -1.002 -8.324 10.207 1.00 94.62 80 LEU A N 1
ATOM 668 C CA . LEU A 1 80 ? -2.088 -7.439 10.641 1.00 94.62 80 LEU A CA 1
ATOM 669 C C . LEU A 1 80 ? -3.458 -8.131 10.613 1.00 94.62 80 LEU A C 1
ATOM 671 O O . LEU A 1 80 ? -4.244 -7.945 11.545 1.00 94.62 80 LEU A O 1
ATOM 675 N N . GLU A 1 81 ? -3.726 -8.954 9.598 1.00 93.44 81 GLU A N 1
ATOM 676 C CA . GLU A 1 81 ? -4.957 -9.743 9.504 1.00 93.44 81 GLU A CA 1
ATOM 677 C C . GLU A 1 81 ? -5.006 -10.810 10.602 1.00 93.44 81 GLU A C 1
ATOM 679 O O . GLU A 1 81 ? -6.033 -10.973 11.261 1.00 93.44 81 GLU A O 1
ATOM 684 N N . TYR A 1 82 ? -3.878 -11.473 10.891 1.00 94.12 82 TYR A N 1
ATOM 685 C CA . TYR A 1 82 ? -3.795 -12.476 11.957 1.00 94.12 82 TYR A CA 1
ATOM 686 C C . TYR A 1 82 ? -4.221 -11.922 13.325 1.00 94.12 82 TYR A C 1
ATOM 688 O O . TYR A 1 82 ? -4.924 -12.590 14.085 1.00 94.12 82 TYR A O 1
ATOM 696 N N . VAL A 1 83 ? -3.846 -10.678 13.636 1.00 94.69 83 VAL A N 1
ATOM 697 C CA . VAL A 1 83 ? -4.232 -10.016 14.894 1.00 94.69 83 VAL A CA 1
ATOM 698 C C . VAL A 1 83 ? -5.534 -9.214 14.788 1.00 94.69 83 VAL A C 1
ATOM 700 O O . VAL A 1 83 ? -5.910 -8.542 15.748 1.00 94.69 83 VAL A O 1
ATOM 703 N N . ASN A 1 84 ? -6.241 -9.278 13.652 1.00 93.69 84 ASN A N 1
ATOM 704 C CA . ASN A 1 84 ? -7.434 -8.475 13.360 1.00 93.69 84 ASN A CA 1
ATOM 705 C C . ASN A 1 84 ? -7.219 -6.975 13.634 1.00 93.69 84 ASN A C 1
ATOM 707 O O . ASN A 1 84 ? -8.090 -6.301 14.197 1.00 93.69 84 ASN A O 1
ATOM 711 N N . PHE A 1 85 ? -6.039 -6.462 13.274 1.00 95.31 85 PHE A N 1
ATOM 712 C CA . PHE A 1 85 ? -5.566 -5.132 13.657 1.00 95.31 85 PHE A CA 1
ATOM 713 C C . PHE A 1 85 ? -6.577 -4.033 13.303 1.00 95.31 85 PHE A C 1
ATOM 715 O O . PHE A 1 85 ? -6.969 -3.238 14.158 1.00 95.31 85 PHE A O 1
ATOM 722 N N . TRP A 1 86 ? -7.056 -4.023 12.057 1.00 92.88 86 TRP A N 1
ATOM 723 C CA . TRP A 1 86 ? -7.964 -2.993 11.553 1.00 92.88 86 TRP A CA 1
ATOM 724 C C . TRP A 1 86 ? -9.344 -3.061 12.208 1.00 92.88 86 TRP A C 1
ATOM 726 O O . TRP A 1 86 ? -9.834 -2.052 12.710 1.00 92.88 86 TRP A O 1
ATOM 736 N N . ARG A 1 87 ? -9.926 -4.264 12.316 1.00 91.62 87 ARG A N 1
ATOM 737 C CA . ARG A 1 87 ? -11.216 -4.478 12.998 1.00 91.62 87 ARG A CA 1
ATOM 738 C C . ARG A 1 87 ? -11.138 -4.080 14.477 1.00 91.62 87 ARG A C 1
ATOM 740 O O . ARG A 1 87 ? -12.102 -3.591 15.058 1.00 91.62 87 ARG A O 1
ATOM 747 N N . PHE A 1 88 ? -9.985 -4.289 15.118 1.00 95.06 88 PHE A N 1
ATOM 748 C CA . PHE A 1 88 ? -9.748 -3.831 16.484 1.00 95.06 88 PHE A CA 1
ATOM 749 C C . PHE A 1 88 ? -9.761 -2.303 16.592 1.00 95.06 88 PHE A C 1
ATOM 751 O O . PHE A 1 88 ? -10.436 -1.777 17.478 1.00 95.06 88 PHE A O 1
ATOM 758 N N . PHE A 1 89 ? -9.088 -1.598 15.682 1.00 94.50 89 PHE A N 1
ATOM 759 C CA . PHE A 1 89 ? -9.099 -0.134 15.652 1.00 94.50 89 PHE A CA 1
ATOM 760 C C . PHE A 1 89 ? -10.482 0.449 15.360 1.00 94.50 89 PHE A C 1
ATOM 762 O O . PHE A 1 89 ? -10.875 1.418 16.008 1.00 94.50 89 PHE A O 1
ATOM 769 N N . GLU A 1 90 ? -11.252 -0.157 14.459 1.00 94.12 90 GLU A N 1
ATOM 770 C CA . GLU A 1 90 ? -12.628 0.276 14.205 1.00 94.12 90 GLU A CA 1
ATOM 771 C C . GLU A 1 90 ? -13.500 0.166 15.454 1.00 94.12 90 GLU A C 1
ATOM 773 O O . GLU A 1 90 ? -14.158 1.135 15.816 1.00 94.12 90 GLU A O 1
ATOM 778 N N . ARG A 1 91 ? -13.414 -0.941 16.202 1.00 94.81 91 ARG A N 1
ATOM 779 C CA . ARG A 1 91 ? -14.135 -1.083 17.481 1.00 94.81 91 ARG A CA 1
ATOM 780 C C . ARG A 1 91 ? -13.738 -0.024 18.511 1.00 94.81 91 ARG A C 1
ATOM 782 O O . ARG A 1 91 ? -14.570 0.391 19.315 1.00 94.81 91 ARG A O 1
ATOM 789 N N . ILE A 1 92 ? -12.475 0.411 18.521 1.00 97.31 92 ILE A N 1
ATOM 790 C CA . ILE A 1 92 ? -12.030 1.527 19.371 1.00 97.31 92 ILE A CA 1
ATOM 791 C C . ILE A 1 92 ? -12.706 2.823 18.914 1.00 97.31 92 ILE A C 1
ATOM 793 O O . ILE A 1 92 ? -13.286 3.530 19.737 1.00 97.31 92 ILE A O 1
ATOM 797 N N . ILE A 1 93 ? -12.662 3.125 17.618 1.00 96.31 93 ILE A N 1
ATOM 798 C CA . ILE A 1 93 ? -13.275 4.328 17.045 1.00 96.31 93 ILE A CA 1
ATOM 799 C C . ILE A 1 93 ? -14.783 4.352 17.326 1.00 96.31 93 ILE A C 1
ATOM 801 O O . ILE A 1 93 ? -15.289 5.352 17.830 1.00 96.31 93 ILE A O 1
ATOM 805 N N . GLU A 1 94 ? -15.489 3.246 17.110 1.00 96.69 94 GLU A N 1
ATOM 806 C CA . GLU A 1 94 ? -16.913 3.112 17.424 1.00 96.69 94 GLU A CA 1
ATOM 807 C C . GLU A 1 94 ? -17.189 3.362 18.908 1.00 96.69 94 GLU A C 1
ATOM 809 O O . GLU A 1 94 ? -18.059 4.156 19.261 1.00 96.69 94 GLU A O 1
ATOM 814 N N . LYS A 1 95 ? -16.417 2.726 19.797 1.00 97.62 95 LYS A N 1
ATOM 815 C CA . LYS A 1 95 ? -16.627 2.818 21.245 1.00 97.62 95 LYS A CA 1
ATOM 816 C C . LYS A 1 95 ? -16.406 4.226 21.792 1.00 97.62 95 LYS A C 1
ATOM 818 O O . LYS A 1 95 ? -17.139 4.647 22.684 1.00 97.62 95 LYS A O 1
ATOM 823 N N . TYR A 1 96 ? -15.366 4.916 21.328 1.00 98.31 96 TYR A N 1
ATOM 824 C CA . TYR A 1 96 ? -14.947 6.193 21.912 1.00 98.31 96 TYR A CA 1
ATOM 825 C C . TYR A 1 96 ? -15.451 7.413 21.141 1.00 98.31 96 TYR A C 1
ATOM 827 O O . TYR A 1 96 ? -15.590 8.476 21.741 1.00 98.31 96 TYR A O 1
ATOM 835 N N . LEU A 1 97 ? -15.727 7.276 19.843 1.00 97.62 97 LEU A N 1
ATOM 836 C CA . LEU A 1 97 ? -16.165 8.377 18.982 1.00 97.62 97 LEU A CA 1
ATOM 837 C C . LEU A 1 97 ? -17.593 8.194 18.450 1.00 97.62 97 LEU A C 1
ATOM 839 O O . LEU A 1 97 ? -18.151 9.151 17.920 1.00 97.62 97 LEU A O 1
ATOM 843 N N . GLY A 1 98 ? -18.198 7.005 18.572 1.00 95.38 98 GLY A N 1
ATOM 844 C CA . GLY A 1 98 ? -19.531 6.726 18.020 1.00 95.38 98 GLY A CA 1
ATOM 845 C C . GLY A 1 98 ? -19.579 6.755 16.488 1.00 95.38 98 GLY A C 1
ATOM 846 O O . GLY A 1 98 ? -20.648 6.947 15.911 1.00 95.38 98 GLY A O 1
ATOM 847 N N . ILE A 1 99 ? -18.424 6.620 15.826 1.00 94.50 99 ILE A N 1
ATOM 848 C CA . ILE A 1 99 ? -18.292 6.640 14.364 1.00 94.50 99 ILE A CA 1
ATOM 849 C C . ILE A 1 99 ? -18.247 5.199 13.862 1.00 94.50 99 ILE A C 1
ATOM 851 O O . ILE A 1 99 ? -17.385 4.434 14.285 1.00 94.50 99 ILE A O 1
ATOM 855 N N . TYR A 1 100 ? -19.142 4.860 12.935 1.00 89.31 100 TYR A N 1
ATOM 856 C CA . TYR A 1 100 ? -19.274 3.514 12.377 1.00 89.31 100 TYR A CA 1
ATOM 857 C C . TYR A 1 100 ? -18.650 3.403 10.975 1.00 89.31 100 TYR A C 1
ATOM 859 O O . TYR A 1 100 ? -18.680 4.384 10.219 1.00 89.31 100 TYR A O 1
ATOM 867 N N . PRO A 1 101 ? -18.127 2.221 10.591 1.00 84.62 101 PRO A N 1
ATOM 868 C CA . PRO A 1 101 ? -17.658 1.944 9.240 1.00 84.62 101 PRO A CA 1
ATOM 869 C C . PRO A 1 101 ? -18.742 2.220 8.196 1.00 84.62 101 PRO A C 1
ATOM 871 O O . PRO A 1 101 ? -19.922 1.913 8.380 1.00 84.62 101 PRO A O 1
ATOM 874 N N . ARG A 1 102 ? -18.341 2.804 7.065 1.00 81.00 102 ARG A N 1
ATOM 875 C CA . ARG A 1 102 ? -19.262 3.084 5.962 1.00 81.00 102 ARG A CA 1
ATOM 876 C C . ARG A 1 102 ? -19.692 1.773 5.302 1.00 81.00 102 ARG A C 1
ATOM 878 O O . ARG A 1 102 ? -18.854 1.046 4.779 1.00 81.00 102 ARG A O 1
ATOM 885 N N . VAL A 1 103 ? -20.999 1.542 5.207 1.00 72.62 103 VAL A N 1
ATOM 886 C CA . VAL A 1 103 ? -21.557 0.498 4.336 1.00 72.62 103 VAL A CA 1
ATOM 887 C C . VAL A 1 103 ? -21.482 0.995 2.890 1.00 72.62 103 VAL A C 1
ATOM 889 O O . VAL A 1 103 ? -22.121 1.988 2.541 1.00 72.62 103 VAL A O 1
ATOM 892 N N . LYS A 1 104 ? -20.669 0.351 2.047 1.00 64.50 104 LYS A N 1
ATOM 893 C CA . LYS A 1 104 ? -20.620 0.667 0.613 1.00 64.50 104 LYS A CA 1
ATOM 894 C C . LYS A 1 104 ? -21.846 0.079 -0.089 1.00 64.50 104 LYS A C 1
ATOM 896 O O . LYS A 1 104 ? -22.045 -1.131 -0.074 1.00 64.50 104 LYS A O 1
ATOM 901 N N . LEU A 1 105 ? -22.637 0.949 -0.716 1.00 61.84 105 LEU A N 1
ATOM 902 C CA . LEU A 1 105 ? -23.713 0.594 -1.652 1.00 61.84 105 LEU A CA 1
ATOM 903 C C . LEU A 1 105 ? -23.314 0.849 -3.117 1.00 61.84 105 LEU A C 1
ATOM 905 O O . LEU A 1 105 ? -24.041 0.448 -4.024 1.00 61.84 105 LEU A O 1
ATOM 909 N N . ASP A 1 106 ? -22.173 1.504 -3.346 1.00 63.12 106 ASP A N 1
ATOM 910 C CA . ASP A 1 106 ? -21.744 1.940 -4.673 1.00 63.12 106 ASP A CA 1
ATOM 911 C C . ASP A 1 106 ? -21.292 0.743 -5.516 1.00 63.12 106 ASP A C 1
ATOM 913 O O . ASP A 1 106 ? -20.393 -0.010 -5.127 1.00 63.12 106 ASP A O 1
ATOM 917 N N . LYS A 1 107 ? -21.899 0.582 -6.693 1.00 65.69 107 LYS A N 1
ATOM 918 C CA . LYS A 1 107 ? -21.471 -0.410 -7.678 1.00 65.69 107 LYS A CA 1
ATOM 919 C C . LYS A 1 107 ? -20.290 0.159 -8.460 1.00 65.69 107 LYS A C 1
ATOM 921 O O . LYS A 1 107 ? -20.288 1.316 -8.870 1.00 65.69 107 LYS A O 1
ATOM 926 N N . TYR A 1 108 ? -19.278 -0.657 -8.708 1.00 69.56 108 TYR A N 1
ATOM 927 C CA . TYR A 1 108 ? -18.196 -0.315 -9.627 1.00 69.56 108 TYR A CA 1
ATOM 928 C C . TYR A 1 108 ? -17.725 -1.561 -10.371 1.00 69.56 108 TYR A C 1
ATOM 930 O O . TYR A 1 108 ? -17.990 -2.688 -9.952 1.00 69.56 108 TYR A O 1
ATOM 938 N N . VAL A 1 109 ? -17.025 -1.343 -11.479 1.00 73.31 109 VAL A N 1
ATOM 939 C CA . VAL A 1 109 ? -16.323 -2.378 -12.239 1.00 73.31 109 VAL A CA 1
ATOM 940 C C . VAL A 1 109 ? -14.843 -2.034 -12.312 1.00 73.31 109 VAL A C 1
ATOM 942 O O . VAL A 1 109 ? -14.472 -0.883 -12.554 1.00 73.31 109 VAL A O 1
ATOM 945 N N . GLU A 1 110 ? -13.999 -3.039 -12.091 1.00 70.00 110 GLU A N 1
ATOM 946 C CA . GLU A 1 110 ? -12.581 -2.958 -12.432 1.00 70.00 110 GLU A CA 1
ATOM 947 C C . GLU A 1 110 ? -12.461 -2.921 -13.962 1.00 70.00 110 GLU A C 1
ATOM 949 O O . GLU A 1 110 ? -12.976 -3.795 -14.660 1.00 70.00 110 GLU A O 1
ATOM 954 N N . ASP A 1 111 ? -11.818 -1.880 -14.487 1.00 74.38 111 ASP A N 1
ATOM 955 C CA . ASP A 1 111 ? -11.579 -1.700 -15.917 1.00 74.38 111 ASP A CA 1
ATOM 956 C C . ASP A 1 111 ? -10.132 -1.266 -16.109 1.00 74.38 111 ASP A C 1
ATOM 958 O O . ASP A 1 111 ? -9.757 -0.125 -15.834 1.00 74.38 111 ASP A O 1
ATOM 962 N N . VAL A 1 112 ? -9.322 -2.194 -16.613 1.00 73.31 112 VAL A N 1
ATOM 963 C CA . VAL A 1 112 ? -7.899 -1.979 -16.901 1.00 73.31 112 VAL A CA 1
ATOM 964 C C . VAL A 1 112 ? -7.654 -0.883 -17.944 1.00 73.31 112 VAL A C 1
ATOM 966 O O . VAL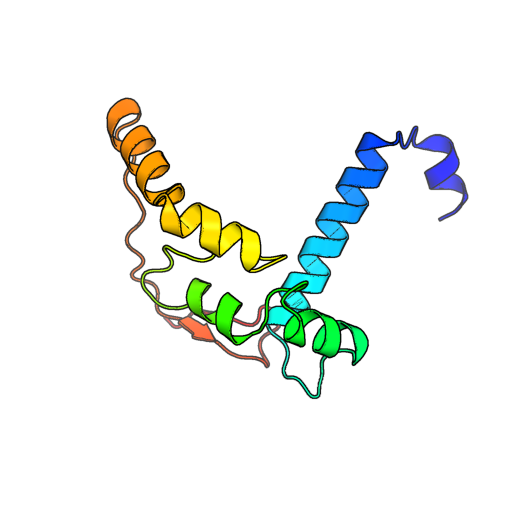 A 1 112 ? -6.549 -0.353 -18.019 1.00 73.31 112 VAL A O 1
ATOM 969 N N . ASN A 1 113 ? -8.667 -0.523 -18.741 1.00 75.00 113 ASN A N 1
ATOM 970 C CA . ASN A 1 113 ? -8.583 0.553 -19.729 1.00 75.00 113 ASN A CA 1
ATOM 971 C C . ASN A 1 113 ? -8.992 1.913 -19.154 1.00 75.00 113 ASN A C 1
ATOM 973 O O . ASN A 1 113 ? -8.759 2.947 -19.784 1.00 75.00 113 ASN A O 1
ATOM 977 N N . TYR A 1 114 ? -9.603 1.941 -17.970 1.00 72.69 114 TYR A N 1
ATOM 978 C CA . TYR A 1 114 ? -9.899 3.182 -17.279 1.00 72.69 114 TYR A CA 1
ATOM 979 C C . TYR A 1 114 ? -8.639 3.692 -16.577 1.00 72.69 114 TYR A C 1
ATOM 981 O O . TYR A 1 114 ? -7.932 2.935 -15.919 1.00 72.69 114 TYR A O 1
ATOM 989 N N . LEU A 1 115 ? -8.360 4.995 -16.679 1.00 64.38 115 LEU A N 1
ATOM 990 C CA . LEU A 1 115 ? -7.118 5.598 -16.164 1.00 64.38 115 LEU A CA 1
ATOM 991 C C . LEU A 1 115 ? -6.864 5.314 -14.675 1.00 64.38 115 LEU A C 1
ATOM 993 O O . LEU A 1 115 ? -5.712 5.216 -14.262 1.00 64.38 115 LEU A O 1
ATOM 997 N N . ALA A 1 116 ? -7.927 5.183 -13.879 1.00 59.22 116 ALA A N 1
ATOM 998 C CA . ALA A 1 116 ? -7.840 4.870 -12.454 1.00 59.22 116 ALA A CA 1
ATOM 999 C C . ALA A 1 116 ? -7.971 3.365 -12.133 1.00 59.22 116 ALA A C 1
ATOM 1001 O O . ALA A 1 116 ? -7.964 2.999 -10.962 1.00 59.22 116 ALA A O 1
ATOM 1002 N N . GLY A 1 117 ? -8.155 2.497 -13.134 1.00 56.12 117 GLY A N 1
ATOM 1003 C CA . GLY A 1 117 ? -8.372 1.051 -12.975 1.00 56.12 117 GLY A CA 1
ATOM 1004 C C . GLY A 1 117 ? -9.762 0.649 -12.461 1.00 56.12 117 GLY A C 1
ATOM 1005 O O . GLY A 1 117 ? -10.124 -0.522 -12.516 1.00 56.12 117 GLY A O 1
ATOM 1006 N N . ILE A 1 118 ? -10.558 1.606 -11.971 1.00 65.44 118 ILE A N 1
ATOM 1007 C CA . ILE A 1 118 ? -11.894 1.377 -11.407 1.00 65.44 118 ILE A CA 1
ATOM 1008 C C . ILE A 1 118 ? -12.870 2.416 -11.952 1.00 65.44 118 ILE A C 1
ATOM 1010 O O . ILE A 1 118 ? -12.629 3.620 -11.838 1.00 65.44 118 ILE A O 1
ATOM 1014 N N . LYS A 1 119 ? -13.998 1.952 -12.494 1.00 72.62 119 LYS A N 1
ATOM 1015 C CA . LYS A 1 119 ? -15.091 2.784 -12.996 1.00 72.62 119 LYS A CA 1
ATOM 1016 C C . LYS A 1 119 ? -16.342 2.571 -12.144 1.00 72.62 119 LYS A C 1
ATOM 1018 O O . LYS A 1 119 ? -16.872 1.463 -12.087 1.00 72.62 119 LYS A O 1
ATOM 1023 N N . PHE A 1 120 ? -16.829 3.629 -11.497 1.00 72.00 120 PHE A N 1
ATOM 1024 C CA . PHE A 1 120 ? -18.117 3.599 -10.797 1.00 72.00 120 PHE A CA 1
ATOM 1025 C C . PHE A 1 120 ? -19.257 3.405 -11.805 1.00 72.00 120 PHE A C 1
ATOM 1027 O O . PHE A 1 120 ? -19.256 4.024 -12.871 1.00 72.00 120 PHE A O 1
ATOM 1034 N N . VAL A 1 121 ? -20.194 2.517 -11.478 1.00 72.25 121 VAL A N 1
ATOM 1035 C CA . VAL A 1 1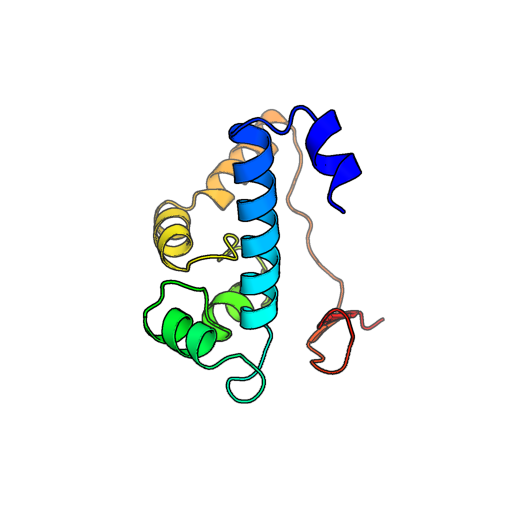21 ? -21.419 2.280 -12.248 1.00 72.25 121 VAL A CA 1
ATOM 1036 C C . VAL A 1 121 ? -22.566 2.864 -11.440 1.00 72.25 121 VAL A C 1
ATOM 1038 O O . VAL A 1 121 ? -22.739 2.494 -10.279 1.00 72.25 121 VAL A O 1
ATOM 1041 N N . GLU A 1 122 ? -23.297 3.796 -12.050 1.00 59.53 122 GLU A N 1
ATOM 1042 C CA . GLU A 1 122 ? -24.583 4.271 -11.521 1.00 59.53 122 GLU A CA 1
ATOM 1043 C C . GLU A 1 122 ? -25.572 3.107 -11.335 1.00 59.53 122 GLU A C 1
ATOM 1045 O O . GLU A 1 122 ? -25.594 2.185 -12.189 1.00 59.53 122 GLU A O 1
#

Foldseek 3Di:
DVVCVVPPPCDPVNVVVVVVVVLLVLLLVQLLDDPVVHDPVSNVCCVVQQGPHVVLVVVCVDPPNQFSPRRGGCVVRVVCVVVVVRVVVQVVCCVPVVDHDDRDPWDWDQDSPDPVRIGTDD

Secondary structure (DSSP, 8-state):
-HHHHHTS---HHHHHHHHHHHHHHHHHHHHHS-TTTS-HHHHHHHHTTSSPPHHHHHHHHSTT--S---SS-HHHHHHHHHTTHHHHHHHHHHHHH-PPPP----EEEE-TTSTTSEEEE-

InterPro domains:
  IPR019547 Lipid desaturase domain [PF10520] (9-103)
  IPR052601 Plasmanylethanolamine desaturase [PTHR48177] (9-108)

Radius of gyration: 18.06 Å; chains: 1; bounding box: 45×39×42 Å